Protein AF-A0A963MI35-F1 (afdb_monomer_lite)

Secondary structure (DSSP, 8-state):
-PPP----B-IIIIIHHH-SS---HHHHHHHHHHHHHTT--EEEEEE-S-TTT-GGGTTHHHHHHHS-SSS--EEEEE-SSHHHHHHHH--

Structure (mmCIF, N/CA/C/O backbone):
data_AF-A0A963MI35-F1
#
_entry.id   AF-A0A963MI35-F1
#
loop_
_atom_site.group_PDB
_atom_site.id
_atom_site.type_symbol
_atom_site.label_atom_id
_atom_site.label_alt_id
_atom_site.label_comp_id
_atom_site.label_asym_id
_atom_site.label_entity_id
_atom_site.label_seq_id
_atom_site.pdbx_PDB_ins_code
_atom_site.Cartn_x
_atom_site.Cartn_y
_atom_site.Cartn_z
_atom_site.occupancy
_atom_site.B_iso_or_equiv
_atom_site.auth_seq_id
_atom_site.auth_comp_id
_atom_site.auth_asym_id
_atom_site.auth_atom_id
_atom_site.pdbx_PDB_model_num
ATOM 1 N N . MET A 1 1 ? -11.391 17.075 26.483 1.00 64.19 1 MET A N 1
ATOM 2 C CA . MET A 1 1 ? -11.514 16.168 25.321 1.00 64.19 1 MET A CA 1
ATOM 3 C C . MET A 1 1 ? -10.143 16.049 24.681 1.00 64.19 1 MET A C 1
ATOM 5 O O . MET A 1 1 ? -9.523 17.083 24.456 1.00 64.19 1 MET A O 1
ATOM 9 N N . SER A 1 2 ? -9.638 14.836 24.459 1.00 81.56 2 SER A N 1
ATOM 10 C CA . SER A 1 2 ? -8.430 14.637 23.653 1.00 81.56 2 SER A CA 1
ATOM 11 C C . SER A 1 2 ? -8.746 14.938 22.184 1.00 81.56 2 SER A C 1
ATOM 13 O O . SER A 1 2 ? -9.851 14.665 21.713 1.00 81.56 2 SER A O 1
ATOM 15 N N . ARG A 1 3 ? -7.800 15.548 21.464 1.00 92.69 3 ARG A N 1
ATOM 16 C CA . ARG A 1 3 ? -7.901 15.694 20.006 1.00 92.69 3 ARG A CA 1
ATOM 17 C C . ARG A 1 3 ? -7.725 14.313 19.361 1.00 92.69 3 ARG A C 1
ATOM 19 O O . ARG A 1 3 ? -6.801 13.608 19.769 1.00 92.69 3 ARG A O 1
ATOM 26 N N . PRO A 1 4 ? -8.559 13.927 18.381 1.00 89.19 4 PRO A N 1
ATOM 27 C CA . PRO A 1 4 ? -8.326 12.703 17.627 1.00 89.19 4 PRO A CA 1
ATOM 28 C C . PRO A 1 4 ? -7.015 12.827 16.841 1.00 89.19 4 PRO A C 1
ATOM 30 O O . PRO A 1 4 ? -6.738 13.872 16.250 1.00 89.19 4 PRO A O 1
ATOM 33 N N . ILE A 1 5 ? -6.213 11.765 16.867 1.00 92.56 5 ILE A N 1
ATOM 34 C CA . ILE A 1 5 ? -4.993 11.618 16.071 1.00 92.56 5 ILE A CA 1
ATOM 35 C C . ILE A 1 5 ? -5.266 10.508 15.063 1.00 92.56 5 ILE A C 1
ATOM 37 O O . ILE A 1 5 ? -5.727 9.434 15.444 1.00 92.56 5 ILE A O 1
ATOM 41 N N . GLU A 1 6 ? -4.981 10.772 13.793 1.00 92.00 6 GLU A N 1
ATOM 42 C CA . GLU A 1 6 ? -4.981 9.755 12.746 1.00 92.00 6 GLU A CA 1
ATOM 43 C C . GLU A 1 6 ? -3.536 9.359 12.440 1.00 92.00 6 GLU A C 1
ATOM 45 O O . GLU A 1 6 ? -2.668 10.220 12.289 1.00 92.00 6 GLU A O 1
ATOM 50 N N . ILE A 1 7 ? -3.287 8.054 12.361 1.00 94.50 7 ILE A N 1
ATOM 51 C CA . ILE A 1 7 ? -2.012 7.495 11.914 1.00 94.50 7 ILE A CA 1
ATOM 52 C C . ILE A 1 7 ? -2.213 6.992 10.486 1.00 94.50 7 ILE A C 1
ATOM 54 O O . ILE A 1 7 ? -3.130 6.211 10.229 1.00 94.50 7 ILE A O 1
ATOM 58 N N . VAL A 1 8 ? -1.344 7.435 9.577 1.00 98.06 8 VAL A N 1
ATOM 59 C CA . VAL A 1 8 ? -1.247 6.910 8.212 1.00 98.06 8 VAL A CA 1
ATOM 60 C C . VAL A 1 8 ? -0.006 6.037 8.143 1.00 98.06 8 VAL A C 1
ATOM 62 O O . VAL A 1 8 ? 1.110 6.536 8.258 1.00 98.06 8 VAL A O 1
ATOM 65 N N . GLU A 1 9 ? -0.208 4.735 7.989 1.00 98.38 9 GLU A N 1
ATOM 66 C CA . GLU A 1 9 ? 0.892 3.778 7.896 1.00 98.38 9 GLU A CA 1
ATOM 67 C C . GLU A 1 9 ? 1.463 3.768 6.477 1.00 98.38 9 GLU A C 1
ATOM 69 O O . GLU A 1 9 ? 0.732 3.580 5.507 1.00 98.38 9 GLU A O 1
ATOM 74 N N . VAL A 1 10 ? 2.769 3.968 6.344 1.00 98.44 10 VAL A N 1
ATOM 75 C CA . VAL A 1 10 ? 3.449 4.072 5.042 1.00 98.44 10 VAL A CA 1
ATOM 76 C C . VAL A 1 10 ? 4.466 2.958 4.816 1.00 98.44 10 VAL A C 1
ATOM 78 O O . VAL A 1 10 ? 5.038 2.864 3.735 1.00 98.44 10 VAL A O 1
ATOM 81 N N . GLY A 1 11 ? 4.680 2.084 5.798 1.00 98.00 11 GLY A N 1
ATOM 82 C CA . GLY A 1 11 ? 5.590 0.946 5.750 1.00 98.00 11 GLY A CA 1
ATOM 83 C C . GLY A 1 11 ? 5.413 0.063 4.512 1.00 98.00 11 GLY A C 1
ATOM 84 O O . GLY A 1 11 ? 6.414 -0.196 3.842 1.00 98.00 11 GLY A O 1
ATOM 85 N N . PRO A 1 12 ? 4.186 -0.350 4.134 1.00 97.69 12 PRO A N 1
ATOM 86 C CA . PRO A 1 12 ? 3.974 -1.190 2.953 1.00 97.69 12 PRO A CA 1
ATOM 87 C C . PRO A 1 12 ? 4.362 -0.532 1.617 1.00 97.69 12 PRO A C 1
ATOM 89 O O . PRO A 1 12 ? 4.607 -1.245 0.646 1.00 97.69 12 PRO A O 1
ATOM 92 N N . ARG A 1 13 ? 4.462 0.806 1.559 1.00 97.62 13 A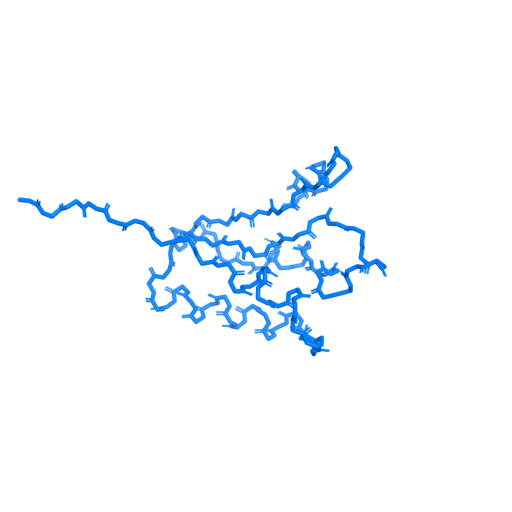RG A N 1
ATOM 93 C CA . ARG A 1 13 ? 4.894 1.562 0.372 1.00 97.62 13 ARG A CA 1
ATOM 94 C C . ARG A 1 13 ? 6.271 2.181 0.575 1.00 97.62 13 ARG A C 1
ATOM 96 O O . ARG A 1 13 ? 7.242 1.721 -0.010 1.00 97.62 13 ARG A O 1
ATOM 103 N N . ASP A 1 14 ? 6.360 3.240 1.373 1.00 96.88 14 ASP A N 1
ATOM 104 C CA . ASP A 1 14 ? 7.578 4.030 1.569 1.00 96.88 14 ASP A CA 1
ATOM 105 C C . ASP A 1 14 ? 8.665 3.245 2.308 1.00 96.88 14 ASP A C 1
ATOM 107 O O . ASP A 1 14 ? 9.838 3.334 1.954 1.00 96.88 14 ASP A O 1
ATOM 111 N N . GLY A 1 15 ? 8.279 2.419 3.284 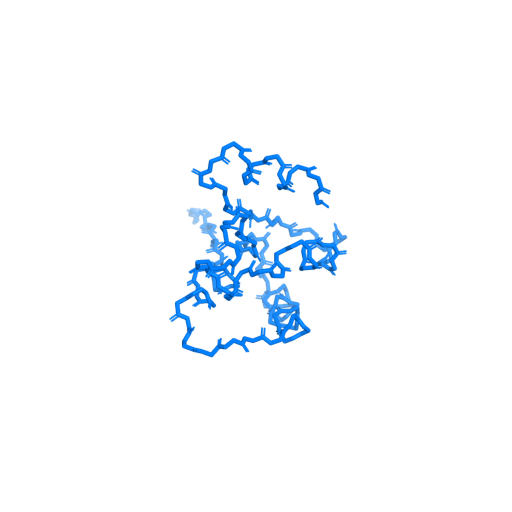1.00 96.69 15 GLY A N 1
ATOM 112 C CA . GLY A 1 15 ? 9.214 1.530 3.975 1.00 96.69 15 GLY A CA 1
ATOM 113 C C . GLY A 1 15 ? 9.828 0.512 3.015 1.00 96.69 15 GLY A C 1
ATOM 114 O O . GLY A 1 15 ? 11.031 0.536 2.769 1.00 96.69 15 GLY A O 1
ATOM 115 N N . LEU A 1 16 ? 8.988 -0.334 2.410 1.00 95.50 16 LEU A N 1
ATOM 116 C CA . LEU A 1 16 ? 9.430 -1.395 1.498 1.00 95.50 16 LEU A CA 1
ATOM 117 C C . LEU A 1 16 ? 10.125 -0.881 0.233 1.00 95.50 16 LEU A C 1
ATOM 119 O O . LEU A 1 16 ? 10.984 -1.567 -0.310 1.00 95.50 16 LEU A O 1
ATOM 123 N N . GLN A 1 17 ? 9.782 0.313 -0.252 1.00 94.31 17 GLN A N 1
ATOM 124 C CA . GLN A 1 17 ? 10.468 0.915 -1.394 1.00 94.31 17 GLN A CA 1
ATOM 125 C C . GLN A 1 17 ? 11.942 1.232 -1.091 1.00 94.31 17 GLN A C 1
ATOM 127 O O . GLN A 1 17 ? 12.766 1.194 -2.005 1.00 94.31 17 GLN A O 1
ATOM 132 N N . ASN A 1 18 ? 12.263 1.558 0.163 1.00 93.75 18 ASN A N 1
ATOM 133 C CA . ASN A 1 18 ? 13.616 1.891 0.609 1.00 93.75 18 ASN A CA 1
ATOM 134 C C . ASN A 1 18 ? 14.349 0.698 1.252 1.00 93.75 18 ASN A C 1
ATOM 136 O O . ASN A 1 18 ? 15.518 0.829 1.619 1.00 93.75 18 ASN A O 1
ATOM 140 N N . ASP A 1 19 ? 13.688 -0.453 1.387 1.00 93.31 19 ASP A N 1
ATOM 141 C CA . ASP A 1 19 ? 14.308 -1.677 1.885 1.00 93.31 19 ASP A CA 1
ATOM 142 C C . ASP A 1 19 ? 15.223 -2.284 0.800 1.00 93.31 19 ASP A C 1
ATOM 144 O O . ASP A 1 19 ? 14.824 -2.382 -0.366 1.00 93.31 19 ASP A O 1
ATOM 148 N N . PRO A 1 20 ? 16.464 -2.688 1.131 1.00 91.12 20 PRO A N 1
ATOM 149 C CA . PRO A 1 20 ? 17.355 -3.326 0.164 1.00 91.12 20 PRO A CA 1
ATOM 150 C C . PRO A 1 20 ? 16.849 -4.692 -0.332 1.00 91.12 20 PRO A C 1
ATOM 152 O O . PRO A 1 20 ? 17.314 -5.166 -1.372 1.00 91.12 20 PRO A O 1
ATOM 155 N N . ALA A 1 21 ? 15.940 -5.348 0.393 1.00 9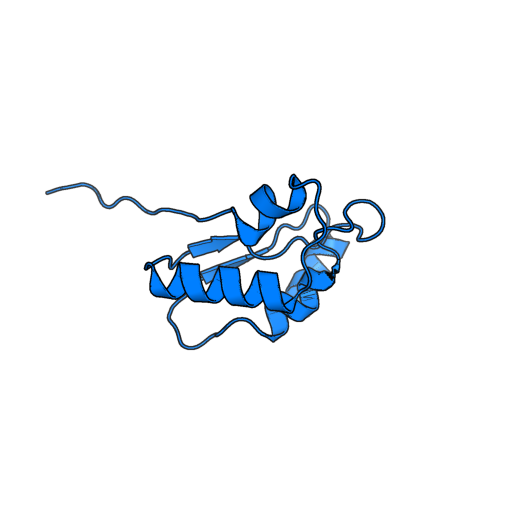2.81 21 ALA A N 1
ATOM 156 C CA . ALA A 1 21 ? 15.392 -6.645 0.031 1.00 92.81 21 ALA A CA 1
ATOM 157 C C . ALA A 1 21 ? 14.085 -6.523 -0.768 1.00 92.81 21 ALA A C 1
ATOM 159 O O . ALA A 1 21 ? 13.145 -5.819 -0.403 1.00 92.81 21 ALA A O 1
ATOM 160 N N . LEU A 1 22 ? 13.992 -7.298 -1.853 1.00 93.06 22 LEU A N 1
ATOM 161 C CA . LEU A 1 22 ? 12.752 -7.445 -2.611 1.00 93.06 22 LEU A CA 1
ATOM 162 C C . LEU A 1 22 ? 11.863 -8.499 -1.951 1.00 93.06 22 LEU A C 1
ATOM 164 O O . LEU A 1 22 ? 12.135 -9.697 -2.033 1.00 93.06 22 LEU A O 1
ATOM 168 N N . MET A 1 23 ? 10.791 -8.040 -1.310 1.00 95.00 23 MET A N 1
ATOM 169 C CA . MET A 1 23 ? 9.821 -8.923 -0.665 1.00 95.00 23 MET A CA 1
ATOM 170 C C . MET A 1 23 ? 8.854 -9.531 -1.692 1.00 95.00 23 MET A C 1
ATOM 172 O O . MET A 1 23 ? 8.303 -8.783 -2.508 1.00 95.00 23 MET A O 1
ATOM 176 N N . PRO A 1 24 ? 8.596 -10.853 -1.643 1.00 97.12 24 PRO A N 1
ATOM 177 C CA . PRO A 1 24 ? 7.522 -11.474 -2.412 1.00 97.12 24 PRO A CA 1
ATOM 178 C C . PRO A 1 24 ? 6.162 -10.857 -2.075 1.00 97.12 24 PRO A C 1
ATOM 180 O O . PRO A 1 24 ? 5.921 -10.464 -0.933 1.00 97.12 24 PRO A O 1
ATOM 183 N N . THR A 1 25 ? 5.247 -10.831 -3.042 1.00 97.75 25 THR A N 1
ATOM 184 C CA . THR A 1 25 ? 3.926 -10.204 -2.876 1.00 97.75 25 THR A CA 1
ATOM 185 C C . THR A 1 25 ? 3.131 -10.793 -1.711 1.00 97.75 25 THR A C 1
ATOM 187 O O . THR A 1 25 ? 2.532 -10.046 -0.942 1.00 97.75 25 THR A O 1
ATOM 190 N N . ASP A 1 26 ? 3.201 -12.109 -1.500 1.00 98.19 26 ASP A N 1
ATOM 191 C CA . ASP A 1 26 ? 2.518 -12.775 -0.382 1.00 98.19 26 ASP A CA 1
ATOM 192 C C . ASP A 1 26 ? 3.029 -12.302 0.987 1.00 98.19 26 ASP A C 1
ATOM 194 O O . ASP A 1 26 ? 2.239 -12.122 1.909 1.00 98.19 26 ASP A O 1
ATOM 198 N N . VAL A 1 27 ? 4.330 -12.013 1.103 1.00 98.00 27 VAL A N 1
ATOM 199 C CA . VAL A 1 27 ? 4.926 -11.468 2.335 1.00 98.00 27 VAL A CA 1
ATOM 200 C C . VAL A 1 27 ? 4.441 -10.038 2.578 1.00 98.00 27 VAL A C 1
ATOM 202 O O . VAL A 1 27 ? 4.162 -9.657 3.714 1.00 98.00 27 VAL A O 1
ATOM 205 N N . LYS A 1 28 ? 4.289 -9.239 1.516 1.00 98.25 28 LYS A N 1
ATOM 206 C CA . LYS A 1 28 ? 3.726 -7.884 1.623 1.00 98.25 28 LYS A CA 1
ATOM 207 C C . LYS A 1 28 ? 2.262 -7.914 2.053 1.00 98.25 28 LYS A C 1
ATOM 209 O O . LYS A 1 28 ? 1.860 -7.108 2.886 1.00 98.25 28 LYS A O 1
ATOM 214 N N . LEU A 1 29 ? 1.477 -8.846 1.515 1.00 98.50 29 LEU A N 1
ATOM 215 C CA . LEU A 1 29 ? 0.076 -9.034 1.891 1.00 98.50 29 LEU A CA 1
ATOM 216 C C . LEU A 1 29 ? -0.064 -9.499 3.340 1.00 98.50 29 LEU A C 1
ATOM 218 O O . LEU A 1 29 ? -0.900 -8.962 4.060 1.00 98.50 29 LEU A O 1
ATOM 222 N N . GLU A 1 30 ? 0.786 -10.422 3.792 1.00 98.44 30 GLU A N 1
ATOM 223 C CA . GLU A 1 30 ? 0.840 -10.819 5.201 1.00 98.44 30 GLU A CA 1
ATOM 224 C C . GLU A 1 30 ? 1.193 -9.628 6.104 1.00 98.44 30 GLU A C 1
ATOM 226 O O . GLU A 1 30 ? 0.579 -9.432 7.153 1.00 98.44 30 GLU A O 1
ATOM 231 N N . PHE A 1 31 ? 2.154 -8.795 5.694 1.00 98.12 31 PHE A N 1
ATOM 232 C CA . PHE A 1 31 ? 2.499 -7.583 6.431 1.00 98.12 31 PHE A CA 1
ATOM 233 C C . PHE A 1 31 ? 1.309 -6.617 6.530 1.00 98.12 31 PHE A C 1
ATOM 235 O O . PHE A 1 31 ? 1.003 -6.137 7.622 1.00 98.12 31 PHE A O 1
ATOM 242 N N . ILE A 1 32 ? 0.601 -6.380 5.422 1.00 98.31 32 ILE A N 1
ATOM 243 C CA . ILE A 1 32 ? -0.616 -5.559 5.395 1.00 98.31 32 ILE A CA 1
ATOM 244 C C . ILE A 1 32 ? -1.687 -6.142 6.324 1.00 98.31 32 ILE A C 1
ATOM 246 O O . ILE A 1 32 ? -2.236 -5.404 7.138 1.00 98.31 32 ILE A O 1
ATOM 250 N N . ASP A 1 33 ? -1.958 -7.445 6.264 1.00 98.38 33 ASP A N 1
ATOM 251 C CA . ASP A 1 33 ? -2.985 -8.081 7.098 1.00 98.38 33 ASP A CA 1
ATOM 252 C C . ASP A 1 33 ? -2.675 -7.943 8.597 1.00 98.38 33 ASP A C 1
ATOM 254 O O . ASP A 1 33 ? -3.527 -7.523 9.383 1.00 98.38 33 ASP A O 1
ATOM 258 N N . ARG A 1 34 ? -1.407 -8.133 8.982 1.00 98.50 34 ARG A N 1
ATOM 259 C CA . ARG A 1 34 ? -0.944 -7.907 10.359 1.00 98.50 34 ARG A CA 1
ATOM 260 C C . ARG A 1 34 ? -1.098 -6.450 10.807 1.00 98.50 34 ARG A C 1
ATOM 262 O O . ARG A 1 34 ? -1.426 -6.208 11.967 1.00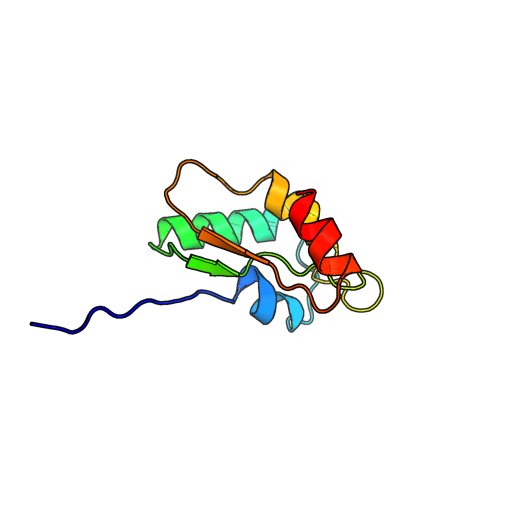 98.50 34 ARG A O 1
ATOM 269 N N . LEU A 1 35 ? -0.886 -5.472 9.923 1.00 98.19 35 LEU A N 1
ATOM 270 C CA . LEU A 1 35 ? -1.132 -4.055 10.234 1.00 98.19 35 LEU A CA 1
ATOM 271 C C . LEU A 1 35 ? -2.623 -3.783 10.464 1.00 98.19 35 LEU A C 1
ATOM 273 O O . LEU A 1 35 ? -2.988 -3.033 11.374 1.00 98.19 35 LEU A O 1
ATOM 277 N N . ILE A 1 36 ? -3.497 -4.410 9.674 1.00 98.00 36 ILE A N 1
ATOM 278 C CA . ILE A 1 36 ? -4.947 -4.307 9.862 1.00 98.00 36 ILE A CA 1
ATOM 279 C C . ILE A 1 36 ? -5.345 -4.919 11.211 1.00 98.00 36 ILE A C 1
ATOM 281 O O . ILE A 1 36 ? -6.107 -4.299 11.963 1.00 98.00 36 ILE A O 1
ATOM 285 N N . ASP A 1 37 ? -4.801 -6.083 11.561 1.00 98.06 37 ASP A N 1
ATOM 286 C CA . ASP A 1 37 ? -5.031 -6.733 12.856 1.00 98.06 37 ASP A CA 1
ATOM 287 C C . ASP A 1 37 ? -4.516 -5.895 14.032 1.00 98.06 37 ASP A C 1
ATOM 289 O O . ASP A 1 37 ? -5.165 -5.826 15.076 1.00 98.06 37 ASP A O 1
ATOM 293 N N . ALA A 1 38 ? -3.414 -5.164 13.839 1.00 97.56 38 ALA A N 1
ATOM 294 C CA . ALA A 1 38 ? -2.879 -4.208 14.809 1.00 97.56 38 ALA A CA 1
ATOM 295 C C . ALA A 1 38 ? -3.721 -2.922 14.955 1.00 97.56 38 ALA A C 1
ATOM 297 O O . ALA A 1 38 ? -3.433 -2.087 15.811 1.00 97.56 38 ALA A O 1
ATOM 298 N N . GLY A 1 39 ? -4.771 -2.750 14.146 1.00 96.56 39 GLY A N 1
ATOM 299 C CA . GLY A 1 39 ? -5.703 -1.626 14.242 1.00 96.56 39 GLY A CA 1
ATOM 300 C C . GLY A 1 39 ? -5.466 -0.503 13.233 1.00 96.56 39 GLY A C 1
ATOM 301 O O . GLY A 1 39 ? -6.179 0.499 13.281 1.00 96.56 39 GLY A O 1
ATOM 302 N N . VAL A 1 40 ? -4.532 -0.652 12.290 1.00 97.69 40 VAL A N 1
ATOM 303 C CA . VAL A 1 40 ? -4.329 0.344 11.230 1.00 97.69 40 VAL A CA 1
ATOM 304 C C . VAL A 1 40 ? -5.538 0.361 10.296 1.00 97.69 40 VAL A C 1
ATOM 306 O O . VAL A 1 40 ? -6.026 -0.679 9.850 1.00 97.69 40 VAL A O 1
ATOM 309 N N . ARG A 1 41 ? -6.048 1.560 10.003 1.00 96.50 41 ARG A N 1
ATOM 310 C CA . ARG A 1 41 ? -7.213 1.756 9.120 1.00 96.50 41 ARG A CA 1
ATOM 311 C C . ARG A 1 41 ? -6.930 2.635 7.910 1.00 96.50 41 ARG A C 1
ATOM 313 O O . ARG A 1 41 ? -7.752 2.672 7.001 1.00 96.50 41 ARG A O 1
ATOM 320 N N . ARG A 1 42 ? -5.781 3.306 7.859 1.00 98.19 42 ARG A N 1
ATOM 321 C CA . ARG A 1 42 ? -5.373 4.147 6.733 1.00 98.19 42 ARG A CA 1
ATOM 322 C C . ARG A 1 42 ? -3.906 3.884 6.424 1.00 98.19 42 ARG A C 1
ATOM 324 O O . ARG A 1 42 ? -3.062 4.070 7.298 1.00 98.19 42 ARG A O 1
ATOM 331 N N . MET A 1 43 ? -3.616 3.412 5.215 1.00 98.19 43 MET A N 1
ATOM 332 C CA . MET A 1 43 ? -2.264 2.989 4.849 1.00 98.19 43 MET A CA 1
ATOM 333 C C . MET A 1 43 ? -1.941 3.190 3.368 1.00 98.19 43 MET A C 1
ATOM 335 O O . MET A 1 43 ? -2.807 3.043 2.507 1.00 98.19 43 MET A O 1
ATOM 339 N N . GLU A 1 44 ? -0.682 3.496 3.075 1.00 98.38 44 GLU A N 1
ATOM 340 C CA . GLU A 1 44 ? -0.124 3.477 1.725 1.00 98.38 44 GLU A CA 1
ATOM 341 C C . GLU A 1 44 ? 0.421 2.086 1.408 1.00 98.38 44 GLU A C 1
ATOM 343 O O . GLU A 1 44 ? 1.322 1.602 2.092 1.00 98.38 44 GLU A O 1
ATOM 348 N N . VAL A 1 45 ? -0.115 1.449 0.364 1.00 97.88 45 VAL A N 1
ATOM 349 C CA . VAL A 1 45 ? 0.209 0.049 0.016 1.00 97.88 45 VAL A CA 1
ATOM 350 C C . VAL A 1 45 ? 0.660 -0.145 -1.425 1.00 97.88 45 VAL A C 1
ATOM 352 O O . VAL A 1 45 ? 1.102 -1.231 -1.784 1.00 97.88 45 VAL A O 1
ATOM 355 N N . ALA A 1 46 ? 0.551 0.892 -2.257 1.00 97.31 46 ALA A N 1
ATOM 356 C CA . ALA A 1 46 ? 0.818 0.800 -3.685 1.00 97.31 46 ALA A CA 1
ATOM 357 C C . ALA A 1 46 ? 1.573 2.027 -4.205 1.00 97.31 46 ALA A C 1
ATOM 359 O O . ALA A 1 46 ? 1.420 3.144 -3.707 1.00 97.31 46 ALA A O 1
ATOM 360 N N . SER A 1 47 ? 2.371 1.826 -5.251 1.00 97.38 47 SER A N 1
ATOM 361 C CA . SER A 1 47 ? 3.066 2.891 -5.967 1.00 97.38 47 SER A CA 1
ATOM 362 C C . SER A 1 47 ? 3.081 2.585 -7.461 1.00 97.38 47 SER A C 1
ATOM 364 O O . SER A 1 47 ? 3.781 1.696 -7.947 1.00 97.38 47 SER A O 1
ATOM 366 N N . PHE A 1 48 ? 2.312 3.358 -8.222 1.00 96.81 48 PHE A N 1
ATOM 367 C CA . PHE A 1 48 ? 2.124 3.202 -9.664 1.00 96.81 48 PHE A CA 1
ATOM 368 C C . PHE A 1 48 ? 3.229 3.911 -10.456 1.00 96.81 48 PHE A C 1
ATOM 370 O O . PHE A 1 48 ? 2.990 4.678 -11.392 1.00 96.81 48 PHE A O 1
ATOM 377 N N . VAL A 1 49 ? 4.470 3.659 -10.051 1.00 94.88 49 VAL A N 1
ATOM 378 C CA . VAL A 1 49 ? 5.694 4.170 -10.673 1.00 94.88 49 VAL A CA 1
ATOM 379 C C . VAL A 1 49 ? 6.219 3.197 -11.729 1.00 94.88 49 VAL A C 1
ATOM 381 O O . VAL A 1 49 ? 5.633 2.148 -11.995 1.00 94.88 49 VAL A O 1
ATOM 384 N N . ASN A 1 50 ? 7.325 3.553 -12.386 1.00 94.62 50 ASN A N 1
ATOM 385 C CA . ASN A 1 50 ? 7.957 2.667 -13.355 1.00 94.62 50 ASN A CA 1
ATOM 386 C C . ASN A 1 50 ? 8.566 1.443 -12.633 1.00 94.62 50 ASN A C 1
ATOM 388 O O . ASN A 1 50 ? 9.552 1.620 -11.913 1.00 94.62 50 ASN A O 1
ATOM 392 N N . PRO A 1 51 ? 8.069 0.213 -12.871 1.00 93.12 51 PRO A N 1
ATOM 393 C CA . PRO A 1 51 ? 8.534 -0.985 -12.167 1.00 93.12 51 PRO A CA 1
ATOM 394 C C . PRO A 1 51 ? 9.999 -1.328 -12.468 1.00 93.12 51 PRO A C 1
ATOM 396 O O . PRO A 1 51 ? 10.643 -2.019 -11.691 1.00 93.12 51 PRO A O 1
ATOM 399 N N . LYS A 1 52 ? 10.559 -0.826 -13.578 1.00 94.00 52 LYS A N 1
ATOM 400 C CA . LYS A 1 52 ? 11.984 -1.000 -13.894 1.00 94.00 52 LYS A CA 1
ATOM 401 C C . LYS A 1 52 ? 12.889 -0.098 -13.055 1.00 94.00 52 LYS A C 1
ATOM 403 O O . LYS A 1 52 ? 14.039 -0.448 -12.834 1.00 94.00 52 LYS A O 1
ATOM 408 N N . LEU A 1 53 ? 12.388 1.068 -12.639 1.00 93.25 53 LEU A N 1
ATOM 409 C CA . LEU A 1 53 ? 13.136 2.024 -11.814 1.00 93.25 53 LEU A CA 1
ATOM 410 C C . LEU A 1 53 ? 12.919 1.774 -10.323 1.00 93.25 53 LEU A C 1
ATOM 412 O O . LEU A 1 53 ? 13.799 2.072 -9.525 1.00 93.25 53 LEU A O 1
ATOM 416 N N . VAL A 1 54 ? 11.760 1.219 -9.960 1.00 94.12 54 VAL A N 1
ATOM 417 C CA . VAL A 1 54 ? 11.404 0.888 -8.578 1.00 94.12 54 VAL A CA 1
ATOM 418 C C . VAL A 1 54 ? 10.884 -0.556 -8.519 1.00 94.12 54 VAL A C 1
ATOM 420 O O . VAL A 1 54 ? 9.671 -0.772 -8.442 1.00 94.12 54 VAL A O 1
ATOM 423 N N . PRO A 1 55 ? 11.777 -1.567 -8.572 1.00 95.12 55 PRO A N 1
ATOM 424 C CA . PRO A 1 55 ? 11.381 -2.978 -8.603 1.00 95.12 55 PRO A CA 1
ATOM 425 C C . PRO A 1 55 ? 10.584 -3.413 -7.373 1.00 95.12 55 PRO A C 1
ATOM 427 O O . PRO A 1 55 ? 9.682 -4.238 -7.488 1.00 95.12 55 PRO A O 1
ATOM 430 N N . ALA A 1 56 ? 10.861 -2.805 -6.215 1.00 95.62 56 ALA A N 1
ATOM 431 C CA . ALA A 1 56 ? 10.154 -3.077 -4.969 1.00 95.62 56 ALA A CA 1
ATOM 432 C C . ALA A 1 56 ? 8.636 -2.861 -5.074 1.00 95.62 56 ALA A C 1
ATOM 434 O O . ALA A 1 56 ? 7.899 -3.520 -4.353 1.00 95.62 56 ALA A O 1
ATOM 435 N N . MET A 1 57 ? 8.165 -1.997 -5.982 1.00 96.62 57 MET A N 1
ATOM 436 C CA . MET A 1 57 ? 6.749 -1.631 -6.139 1.00 96.62 57 MET A CA 1
ATOM 437 C C . MET A 1 57 ? 6.103 -2.215 -7.408 1.00 96.62 57 MET A C 1
ATOM 439 O O . MET A 1 57 ? 4.995 -1.821 -7.787 1.00 96.62 57 MET A O 1
ATOM 443 N N . ALA A 1 58 ? 6.787 -3.129 -8.103 1.00 96.19 58 ALA A N 1
ATOM 444 C CA . ALA A 1 58 ? 6.331 -3.654 -9.389 1.00 96.19 58 ALA A CA 1
ATOM 445 C C . ALA A 1 58 ? 4.983 -4.396 -9.313 1.00 96.19 58 ALA A C 1
ATOM 447 O O . ALA A 1 58 ? 4.215 -4.363 -10.273 1.00 96.19 58 ALA A O 1
ATOM 448 N N . ASP A 1 59 ? 4.686 -4.994 -8.163 1.00 96.81 59 ASP A N 1
ATOM 449 C CA . ASP A 1 59 ? 3.509 -5.807 -7.849 1.00 96.81 59 ASP A CA 1
ATOM 450 C C . ASP A 1 59 ? 2.342 -5.014 -7.232 1.00 96.81 59 ASP A C 1
ATOM 452 O O . ASP A 1 59 ? 1.411 -5.610 -6.698 1.00 96.81 59 ASP A O 1
ATOM 456 N N . SER A 1 60 ? 2.354 -3.679 -7.333 1.00 97.06 60 SER A N 1
ATOM 457 C CA . SER A 1 60 ? 1.292 -2.818 -6.780 1.00 97.06 60 SER A CA 1
ATOM 458 C C . SER A 1 60 ? -0.121 -3.214 -7.236 1.00 97.06 60 SER A C 1
ATOM 460 O O . SER A 1 60 ? -1.048 -3.162 -6.433 1.00 97.06 60 SER A O 1
ATOM 462 N N . ASP A 1 61 ? -0.292 -3.646 -8.491 1.00 96.50 61 ASP A N 1
ATOM 463 C CA . ASP A 1 61 ? -1.607 -4.049 -9.015 1.00 96.50 61 ASP A CA 1
ATOM 464 C C . ASP A 1 61 ? -2.096 -5.357 -8.367 1.00 96.50 61 ASP A C 1
ATOM 466 O O . ASP A 1 61 ? -3.272 -5.472 -8.028 1.00 96.50 61 ASP A O 1
ATOM 470 N N . ASP A 1 62 ? -1.192 -6.319 -8.137 1.00 97.12 62 ASP A N 1
ATOM 471 C CA . ASP A 1 62 ? -1.532 -7.593 -7.486 1.00 97.12 62 ASP A CA 1
ATOM 472 C C . ASP A 1 62 ? -1.878 -7.377 -6.008 1.00 97.12 62 ASP A C 1
ATOM 474 O O . ASP A 1 62 ? -2.866 -7.912 -5.506 1.00 97.12 62 ASP A O 1
ATOM 478 N N . ILE A 1 63 ? -1.129 -6.505 -5.321 1.00 97.88 63 ILE A N 1
ATOM 479 C CA . ILE A 1 63 ? -1.455 -6.097 -3.949 1.00 97.88 63 ILE A CA 1
ATOM 480 C C . ILE A 1 63 ? -2.862 -5.494 -3.910 1.00 97.88 63 ILE A C 1
ATOM 482 O O . ILE A 1 63 ? -3.705 -5.953 -3.140 1.00 97.88 63 ILE A O 1
ATOM 486 N N . MET A 1 64 ? -3.157 -4.511 -4.766 1.00 97.75 64 MET A N 1
ATOM 487 C CA . MET A 1 64 ? -4.469 -3.855 -4.784 1.00 97.75 64 MET A CA 1
ATOM 488 C C . MET A 1 64 ? -5.616 -4.813 -5.135 1.00 97.75 64 MET A C 1
ATOM 490 O O . MET A 1 64 ? -6.710 -4.671 -4.581 1.00 97.75 64 MET A O 1
ATOM 494 N N . GLY A 1 65 ? -5.370 -5.819 -5.977 1.00 96.94 65 GLY A N 1
ATOM 495 C CA . GLY A 1 65 ? -6.344 -6.868 -6.284 1.00 96.94 65 GLY A CA 1
ATOM 496 C C . GLY A 1 65 ? -6.617 -7.840 -5.129 1.00 96.94 65 GLY A C 1
ATOM 497 O O . GLY A 1 65 ? -7.661 -8.492 -5.120 1.00 96.94 65 GLY A O 1
ATOM 498 N N . ARG A 1 66 ? -5.710 -7.942 -4.148 1.00 97.75 66 ARG A N 1
ATOM 499 C CA . ARG A 1 66 ? -5.741 -8.973 -3.093 1.00 97.75 66 ARG A CA 1
ATOM 500 C C . ARG A 1 66 ? -5.955 -8.435 -1.678 1.00 97.75 66 ARG A C 1
ATOM 502 O O . ARG A 1 66 ? -6.298 -9.216 -0.792 1.00 97.75 66 ARG A O 1
ATOM 509 N N . VAL A 1 67 ? -5.782 -7.134 -1.440 1.00 97.50 67 VAL A N 1
ATOM 510 C CA . VAL A 1 67 ? -6.059 -6.533 -0.123 1.00 97.50 67 VAL A CA 1
ATOM 511 C C . VAL A 1 67 ? -7.552 -6.608 0.241 1.00 97.50 67 VAL A C 1
ATOM 513 O O . VAL A 1 67 ? -8.415 -6.404 -0.620 1.00 97.50 67 VAL A O 1
ATOM 516 N N . PRO A 1 68 ? -7.895 -6.851 1.521 1.00 96.50 68 PRO A N 1
ATOM 517 C CA . PRO A 1 68 ? -9.284 -7.007 1.943 1.00 96.50 68 PRO A CA 1
ATOM 518 C C . PRO A 1 68 ? -10.055 -5.684 1.852 1.00 96.50 68 PRO A C 1
ATOM 520 O O . PRO A 1 68 ? -9.560 -4.630 2.263 1.00 96.50 68 PRO A O 1
ATOM 523 N N . ARG A 1 69 ? -11.291 -5.732 1.338 1.00 95.06 69 ARG A N 1
ATOM 524 C CA . ARG A 1 69 ? -12.144 -4.546 1.099 1.00 95.06 69 ARG A CA 1
ATOM 525 C C . ARG A 1 69 ? -13.303 -4.395 2.089 1.00 95.06 69 ARG A C 1
ATOM 527 O O . ARG A 1 69 ? -13.932 -3.345 2.141 1.00 95.06 69 ARG A O 1
ATOM 534 N N . ASP A 1 70 ? -13.551 -5.408 2.906 1.00 93.44 70 ASP A N 1
ATOM 535 C CA . ASP A 1 70 ? -14.646 -5.503 3.877 1.00 93.44 70 ASP A CA 1
ATOM 536 C C . ASP A 1 70 ? -14.221 -5.178 5.323 1.00 93.44 70 ASP A C 1
ATOM 538 O O . ASP A 1 70 ? -15.048 -5.166 6.232 1.00 93.44 70 ASP A O 1
ATOM 542 N N . ARG A 1 71 ? -12.940 -4.848 5.549 1.00 94.38 71 ARG A N 1
ATOM 543 C CA . ARG A 1 71 ? -12.367 -4.599 6.888 1.00 94.38 71 ARG A CA 1
ATOM 544 C C . ARG A 1 71 ? -12.338 -3.126 7.323 1.00 94.38 71 ARG A C 1
ATOM 546 O O . ARG A 1 71 ? -11.721 -2.798 8.335 1.00 94.38 71 ARG A O 1
ATOM 553 N N . GLY A 1 72 ? -12.987 -2.228 6.577 1.00 95.69 72 GLY A N 1
ATOM 554 C CA . GLY A 1 72 ? -13.042 -0.796 6.910 1.00 95.69 72 GLY A CA 1
ATOM 555 C C . GLY A 1 72 ? -11.683 -0.087 6.825 1.00 95.69 72 GLY A C 1
ATOM 556 O O . GLY A 1 72 ? -11.406 0.814 7.615 1.00 95.69 72 GLY A O 1
ATOM 557 N N . VAL A 1 73 ? -10.825 -0.518 5.896 1.00 97.56 73 VAL A N 1
ATOM 558 C CA . VAL A 1 73 ? -9.479 0.029 5.673 1.00 97.56 73 VAL A CA 1
ATOM 559 C C . VAL A 1 73 ? -9.475 0.896 4.417 1.00 97.56 73 VAL A C 1
ATOM 561 O O . VAL A 1 73 ? -10.036 0.522 3.389 1.00 9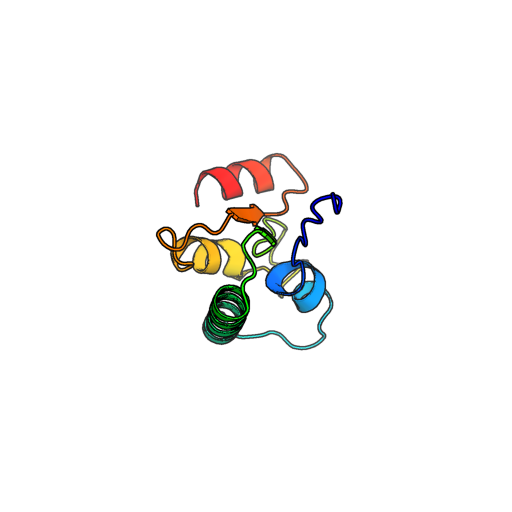7.56 73 VAL A O 1
ATOM 564 N N . THR A 1 74 ? -8.826 2.055 4.496 1.00 97.81 74 THR A N 1
ATOM 565 C CA . THR A 1 74 ? -8.542 2.924 3.352 1.00 97.81 74 THR A CA 1
ATOM 566 C C . THR A 1 74 ? -7.113 2.695 2.877 1.00 97.81 74 THR A C 1
ATOM 568 O O . THR A 1 74 ? -6.161 2.891 3.637 1.00 97.81 74 THR A O 1
ATOM 571 N N . TYR A 1 75 ? -6.976 2.335 1.605 1.00 98.06 75 TYR A N 1
ATOM 572 C CA . TYR A 1 75 ? -5.694 2.138 0.940 1.00 98.06 75 TYR A CA 1
ATOM 573 C C . TYR A 1 75 ? -5.355 3.343 0.068 1.00 98.06 75 TYR A C 1
ATOM 575 O O . TYR A 1 75 ? -6.214 3.878 -0.632 1.00 98.06 75 TYR A O 1
ATOM 583 N N . ILE A 1 76 ? -4.096 3.758 0.108 1.00 98.06 76 ILE A N 1
ATOM 584 C CA . ILE A 1 76 ? -3.558 4.874 -0.665 1.00 98.06 76 ILE A CA 1
ATOM 585 C C . ILE A 1 76 ? -2.518 4.323 -1.645 1.00 98.06 76 ILE A C 1
ATOM 587 O O . ILE A 1 76 ? -1.688 3.481 -1.288 1.00 98.06 76 ILE A O 1
ATOM 591 N N . GLY A 1 77 ? -2.568 4.818 -2.882 1.00 97.38 77 GLY A N 1
ATOM 592 C CA . GLY A 1 77 ? -1.599 4.518 -3.928 1.00 97.38 77 GLY A CA 1
ATOM 593 C C . GLY A 1 77 ? -0.888 5.779 -4.4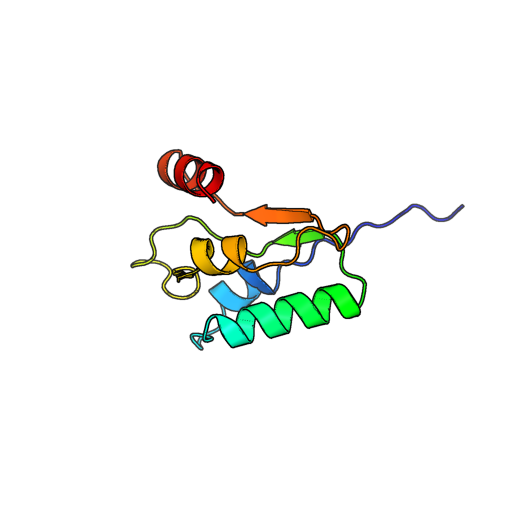15 1.00 97.38 77 GLY A C 1
ATOM 594 O O . GLY A 1 77 ? -1.535 6.782 -4.713 1.00 97.38 77 GLY A O 1
ATOM 595 N N . LEU A 1 78 ? 0.441 5.732 -4.517 1.00 97.75 78 LEU A N 1
ATOM 596 C CA . LEU A 1 78 ? 1.244 6.832 -5.048 1.00 97.75 78 LEU A CA 1
ATOM 597 C C . LEU A 1 78 ? 1.193 6.844 -6.582 1.00 97.75 78 LEU A C 1
ATOM 599 O O . LEU A 1 78 ? 1.517 5.850 -7.230 1.00 97.75 78 LEU A O 1
ATOM 603 N N . ALA A 1 79 ? 0.869 7.993 -7.172 1.00 97.12 79 ALA A N 1
ATOM 604 C CA . ALA A 1 79 ? 0.949 8.226 -8.611 1.00 97.12 79 ALA A CA 1
ATOM 605 C C . ALA A 1 79 ? 1.740 9.512 -8.891 1.00 97.12 79 ALA A C 1
ATOM 607 O O . ALA A 1 79 ? 1.324 10.601 -8.510 1.00 97.12 79 ALA A O 1
ATOM 608 N N . LEU A 1 80 ? 2.889 9.391 -9.568 1.00 95.25 80 LEU A N 1
ATOM 609 C CA . LEU A 1 80 ? 3.784 10.529 -9.852 1.00 95.25 80 LEU A CA 1
ATOM 610 C C . LEU A 1 80 ? 3.483 11.243 -11.178 1.00 95.25 80 LEU A C 1
ATOM 612 O O . LEU A 1 80 ? 4.090 12.263 -11.491 1.00 95.25 80 LEU A O 1
ATOM 616 N N . ASN A 1 81 ? 2.602 10.677 -12.000 1.00 96.25 81 ASN A N 1
ATOM 617 C CA . ASN A 1 81 ? 2.202 11.229 -13.290 1.00 96.25 81 ASN A CA 1
ATOM 618 C C . ASN A 1 81 ? 0.841 10.663 -13.716 1.00 96.25 81 ASN A C 1
ATOM 620 O O . ASN A 1 81 ? 0.313 9.733 -13.104 1.00 96.25 81 ASN A O 1
ATOM 624 N N . GLU A 1 82 ? 0.300 11.199 -14.808 1.00 97.12 82 GLU A N 1
ATOM 625 C CA . GLU A 1 82 ? -0.999 10.796 -15.349 1.00 97.12 82 GLU A CA 1
ATOM 626 C C . GLU A 1 82 ? -1.068 9.303 -15.706 1.00 97.12 82 GLU A C 1
ATOM 628 O O . GLU A 1 82 ? -2.082 8.656 -15.459 1.00 97.12 82 GLU A O 1
ATOM 633 N N . ARG A 1 83 ? 0.015 8.720 -16.236 1.00 95.00 83 ARG A N 1
ATOM 634 C CA . ARG A 1 83 ? 0.055 7.286 -16.555 1.00 95.00 83 ARG A CA 1
ATOM 635 C C . ARG A 1 83 ? -0.086 6.429 -15.294 1.00 95.00 83 ARG A C 1
ATOM 637 O O . ARG A 1 83 ? -0.829 5.454 -15.316 1.00 95.00 83 ARG A O 1
ATOM 644 N N . GLY A 1 84 ? 0.616 6.789 -14.219 1.00 96.44 84 GLY A N 1
ATOM 645 C CA . GLY A 1 84 ? 0.494 6.126 -12.921 1.00 96.44 84 GLY A CA 1
ATOM 646 C C . GLY A 1 84 ? -0.903 6.286 -12.328 1.00 96.44 84 GLY A C 1
ATOM 647 O O . GLY A 1 84 ? -1.473 5.316 -11.849 1.00 96.44 84 GLY A O 1
ATOM 648 N N . MET A 1 85 ? -1.492 7.481 -12.440 1.00 97.06 85 MET A N 1
ATOM 649 C CA . MET A 1 85 ? -2.859 7.742 -11.980 1.00 97.06 85 MET A CA 1
ATOM 650 C C . MET A 1 85 ? -3.886 6.892 -12.733 1.00 97.06 85 MET A C 1
ATOM 652 O O . MET A 1 85 ? -4.752 6.303 -12.104 1.00 97.06 85 MET A O 1
ATOM 656 N N . ARG A 1 86 ? -3.787 6.787 -14.065 1.00 96.00 86 ARG A N 1
ATOM 657 C CA . ARG A 1 86 ? -4.688 5.935 -14.860 1.00 96.00 86 ARG A CA 1
ATOM 658 C C . ARG A 1 86 ? -4.569 4.466 -14.457 1.00 96.00 86 ARG A C 1
ATOM 660 O O . ARG A 1 86 ? -5.582 3.841 -14.196 1.00 96.00 86 ARG A O 1
ATOM 667 N N . ARG A 1 87 ? -3.341 3.959 -14.297 1.00 94.44 87 ARG A N 1
ATOM 668 C CA . ARG A 1 87 ? -3.106 2.597 -13.794 1.00 94.44 87 ARG A CA 1
ATOM 669 C C . ARG A 1 87 ? -3.741 2.378 -12.415 1.00 94.44 87 ARG A C 1
ATOM 671 O O . ARG A 1 87 ? -4.327 1.332 -12.198 1.00 94.44 87 ARG A O 1
ATOM 678 N N . ALA A 1 88 ? -3.673 3.372 -11.528 1.00 95.44 88 ALA A N 1
ATOM 679 C CA . ALA A 1 88 ? -4.311 3.319 -10.211 1.00 95.44 88 ALA A CA 1
ATOM 680 C C . ALA A 1 88 ? -5.847 3.277 -10.262 1.00 95.44 88 ALA A C 1
ATOM 682 O O . ALA A 1 88 ? -6.473 2.768 -9.341 1.00 95.44 88 ALA A O 1
ATOM 683 N N . LEU A 1 89 ? -6.460 3.854 -11.298 1.00 94.75 89 LEU A N 1
ATOM 684 C CA . LEU A 1 89 ? -7.913 3.820 -11.491 1.00 94.75 89 LEU A CA 1
ATOM 685 C C . LEU A 1 89 ? -8.398 2.479 -12.057 1.00 94.75 89 LEU A C 1
ATOM 687 O O . LEU A 1 89 ? -9.572 2.156 -11.903 1.00 94.75 89 LEU A O 1
ATOM 691 N N . ASP A 1 90 ? -7.505 1.722 -12.697 1.00 91.88 90 ASP A N 1
ATOM 692 C CA . ASP A 1 90 ? -7.805 0.431 -13.321 1.00 91.88 90 ASP A CA 1
ATOM 693 C C . ASP A 1 90 ? -7.629 -0.767 -12.355 1.00 91.88 90 ASP A C 1
ATOM 695 O O . ASP A 1 90 ? -7.886 -1.905 -12.752 1.00 91.88 90 ASP A O 1
ATOM 699 N N . THR A 1 91 ? -7.188 -0.529 -11.110 1.00 84.12 91 THR A N 1
ATOM 700 C CA . THR A 1 91 ? -7.017 -1.539 -10.038 1.00 84.12 91 THR A CA 1
ATOM 701 C C . THR A 1 91 ? -8.146 -1.528 -9.022 1.00 84.12 91 THR A C 1
ATOM 703 O O . THR A 1 91 ? -8.611 -2.625 -8.646 1.00 84.12 91 THR A O 1
#

Foldseek 3Di:
DDDDDADEAECLPPVQQPDPDQDDLVVSLVVVVVVLVVPHAHYENAELDDCVVRVSRVCRVVNVVPHDDPSNHHYDYHDPDPNSVVVVVVD

Sequence (91 aa):
MSRPIEIVEVGPRDGLQNDPALMPTDVKLEFIDRLIDAGVRRMEVASFVNPKLVPAMADSDDIMGRVPRDRGVTYIGLALNERGMRRALDT

pLDDT: mean 95.59, std 4.34, range [64.19, 98.5]

Radius of gyration: 13.45 Å; chains: 1; bounding box: 32×29×42 Å